Protein AF-A0AAJ2IVT1-F1 (afdb_monomer_lite)

InterPro domains:
  IPR006660 Arsenate reductase-like [PF03960] (2-40)
  IPR006660 Arsenate reductase-like [PS51353] (1-56)
  IPR036249 Thioredoxin-like superfamily [SSF52833] (1-51)

Structure (mmCIF, N/CA/C/O backbone):
data_AF-A0AAJ2IVT1-F1
#
_entry.id   AF-A0AAJ2IVT1-F1
#
loop_
_atom_site.group_PDB
_atom_site.id
_atom_site.type_symbol
_atom_site.label_atom_id
_atom_site.label_alt_id
_atom_site.label_comp_id
_atom_site.label_asym_id
_atom_site.label_entity_id
_atom_site.label_seq_id
_atom_site.pdbx_PDB_ins_code
_atom_site.Cartn_x
_atom_site.Cartn_y
_atom_site.Cartn_z
_atom_site.occupancy
_atom_site.B_iso_or_equiv
_atom_site.auth_seq_id
_atom_site.auth_comp_id
_atom_site.auth_asym_id
_atom_site.auth_atom_id
_atom_site.pdbx_PDB_model_num
ATOM 1 N N . MET A 1 1 ? 20.570 -2.217 -15.652 1.00 76.31 1 MET A N 1
ATOM 2 C CA . MET A 1 1 ? 19.506 -1.205 -15.584 1.00 76.31 1 MET A CA 1
ATOM 3 C C . MET A 1 1 ? 19.752 -0.362 -14.347 1.00 76.31 1 MET A C 1
ATOM 5 O O . MET A 1 1 ? 19.901 -0.931 -13.269 1.00 76.31 1 MET A O 1
ATOM 9 N N . SER A 1 2 ? 19.892 0.950 -14.498 1.00 96.19 2 SER A N 1
ATOM 10 C CA . SER A 1 2 ? 19.942 1.878 -13.364 1.00 96.19 2 SER A CA 1
ATOM 11 C C . SER A 1 2 ? 18.559 2.009 -12.711 1.00 96.19 2 SER A C 1
ATOM 13 O O . SER A 1 2 ? 17.547 1.642 -13.306 1.00 96.19 2 SER A O 1
ATOM 15 N N . PHE A 1 3 ? 18.491 2.546 -11.489 1.00 96.00 3 PHE A N 1
ATOM 16 C CA . PHE A 1 3 ? 17.207 2.798 -10.822 1.00 96.00 3 PHE A CA 1
ATOM 17 C C . PHE A 1 3 ? 16.278 3.676 -11.676 1.00 96.00 3 PHE A C 1
ATOM 19 O O . PHE A 1 3 ? 15.096 3.378 -11.812 1.00 96.00 3 PHE A O 1
ATOM 26 N N . ASN A 1 4 ? 16.828 4.718 -12.306 1.00 97.38 4 ASN A N 1
ATOM 27 C CA . ASN A 1 4 ? 16.060 5.629 -13.154 1.00 97.38 4 ASN A CA 1
ATOM 28 C C . ASN A 1 4 ? 15.582 4.960 -14.447 1.00 97.38 4 ASN A C 1
ATOM 30 O O . ASN A 1 4 ? 14.475 5.238 -14.894 1.00 97.38 4 ASN A O 1
ATOM 34 N N . GLU A 1 5 ? 16.376 4.057 -15.026 1.00 97.19 5 GLU A N 1
ATOM 35 C CA . GLU A 1 5 ? 15.948 3.259 -16.182 1.00 97.19 5 GLU A CA 1
ATOM 36 C C . GLU A 1 5 ? 14.820 2.290 -15.808 1.00 97.19 5 GLU A C 1
ATOM 38 O O . GLU A 1 5 ? 13.845 2.177 -16.543 1.00 97.19 5 GLU A O 1
ATOM 43 N N . ALA A 1 6 ? 14.912 1.637 -14.644 1.00 95.50 6 ALA A N 1
ATOM 44 C CA . ALA A 1 6 ? 13.854 0.758 -14.148 1.00 95.50 6 ALA A CA 1
ATOM 45 C C . ALA A 1 6 ? 12.570 1.534 -13.852 1.00 95.50 6 ALA A C 1
ATOM 47 O O . ALA A 1 6 ? 11.476 1.074 -14.176 1.00 95.50 6 ALA A O 1
ATOM 48 N N . LEU A 1 7 ? 12.706 2.732 -13.282 1.00 95.19 7 LEU A N 1
ATOM 49 C CA . LEU A 1 7 ? 11.585 3.626 -13.051 1.00 95.19 7 LEU A CA 1
ATOM 50 C C . LEU A 1 7 ? 10.945 4.051 -14.376 1.00 95.19 7 LEU A C 1
ATOM 52 O O . LEU A 1 7 ? 9.734 3.940 -14.509 1.00 95.19 7 LEU A O 1
ATOM 56 N N . ALA A 1 8 ? 11.734 4.481 -15.364 1.00 96.19 8 ALA A N 1
ATOM 57 C CA . ALA A 1 8 ? 11.224 4.864 -16.681 1.00 96.19 8 ALA A CA 1
ATOM 58 C C . ALA A 1 8 ? 10.465 3.711 -17.359 1.00 96.19 8 ALA A C 1
ATOM 60 O O . ALA A 1 8 ? 9.339 3.907 -17.809 1.00 96.19 8 ALA A O 1
ATOM 61 N N . PHE A 1 9 ? 11.029 2.502 -17.332 1.00 96.31 9 PHE A N 1
ATOM 62 C CA . PHE A 1 9 ? 10.391 1.303 -17.875 1.00 96.31 9 PHE A CA 1
ATOM 63 C C . PHE A 1 9 ? 9.066 0.965 -17.169 1.00 96.31 9 PHE A C 1
ATOM 65 O O . PHE A 1 9 ? 8.059 0.680 -17.811 1.00 96.31 9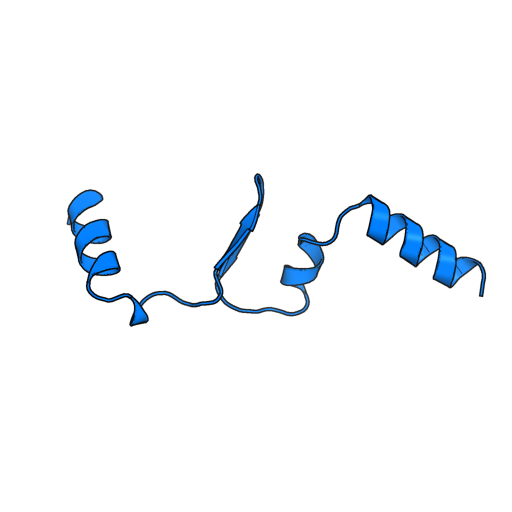 PHE A O 1
ATOM 72 N N . LEU A 1 10 ? 9.030 1.049 -15.836 1.00 94.25 10 LEU A N 1
ATOM 73 C CA . LEU A 1 10 ? 7.816 0.824 -15.046 1.00 94.25 10 LEU A CA 1
ATOM 74 C C . LEU A 1 10 ? 6.735 1.890 -15.311 1.00 94.25 10 LEU A C 1
ATOM 76 O O . LEU A 1 10 ? 5.542 1.598 -15.247 1.00 94.25 10 LEU A O 1
ATOM 80 N N . LEU A 1 11 ? 7.136 3.140 -15.571 1.00 93.00 11 LEU A N 1
ATOM 81 C CA . LEU A 1 11 ? 6.210 4.224 -15.907 1.00 93.00 11 LEU A CA 1
ATOM 82 C C . LEU A 1 11 ? 5.559 4.016 -17.282 1.00 93.00 11 LEU A C 1
ATOM 84 O O . LEU A 1 11 ? 4.398 4.400 -17.441 1.00 93.00 11 LEU A O 1
ATOM 88 N N . GLU A 1 12 ? 6.292 3.421 -18.225 1.00 97.25 12 GLU A N 1
ATOM 89 C CA . GLU A 1 12 ? 5.823 3.049 -19.565 1.00 97.25 12 GLU A CA 1
ATOM 90 C C . GLU A 1 12 ? 4.887 1.830 -19.525 1.00 97.25 12 GLU A C 1
ATOM 92 O O . GLU A 1 12 ? 3.832 1.845 -20.156 1.00 97.25 12 GLU A O 1
ATOM 97 N N . HIS A 1 13 ? 5.213 0.830 -18.702 1.00 96.00 13 HIS A N 1
ATOM 98 C CA . HIS A 1 13 ? 4.469 -0.427 -18.569 1.00 96.00 13 HIS A CA 1
ATOM 99 C C . HIS A 1 13 ? 3.757 -0.545 -17.214 1.00 96.00 13 HIS A C 1
ATOM 101 O O . HIS A 1 13 ? 4.132 -1.332 -16.337 1.00 96.00 13 HIS A O 1
ATOM 107 N N . ARG A 1 14 ? 2.709 0.260 -17.015 1.00 90.06 14 ARG A N 1
ATOM 108 C CA . ARG A 1 14 ? 1.967 0.333 -15.740 1.00 90.06 14 ARG A CA 1
ATOM 109 C C . ARG A 1 14 ? 1.273 -0.971 -15.357 1.00 90.06 14 ARG A C 1
ATOM 111 O O . ARG A 1 14 ? 1.091 -1.226 -14.171 1.00 90.06 14 ARG A O 1
ATOM 118 N N . GLU A 1 15 ? 0.907 -1.791 -16.331 1.00 93.38 15 GLU A N 1
ATOM 119 C CA . GLU A 1 15 ? 0.283 -3.106 -16.171 1.00 93.38 15 GLU A CA 1
ATOM 120 C C . GLU A 1 15 ? 1.158 -4.112 -15.414 1.00 93.38 15 GLU A C 1
ATOM 122 O O . GLU A 1 15 ? 0.646 -5.082 -14.860 1.00 93.38 15 GLU A O 1
ATOM 127 N N . LEU A 1 16 ? 2.471 -3.867 -15.347 1.00 91.62 16 LEU A N 1
ATOM 128 C CA . LEU A 1 16 ? 3.400 -4.691 -14.576 1.00 91.62 16 LEU A CA 1
ATOM 129 C C . LEU A 1 16 ? 3.249 -4.475 -13.064 1.00 91.62 16 LEU A C 1
ATOM 131 O O . LEU A 1 16 ? 3.692 -5.309 -12.271 1.00 91.62 16 LEU A O 1
ATOM 135 N N . LEU A 1 17 ? 2.633 -3.364 -12.643 1.00 90.88 17 LEU A N 1
ATOM 136 C CA . LEU A 1 17 ? 2.367 -3.101 -11.237 1.00 90.88 17 LEU A CA 1
ATOM 137 C C . LEU A 1 17 ? 1.194 -3.942 -10.745 1.00 90.88 17 LEU A C 1
ATOM 139 O O . LEU A 1 17 ? 0.070 -3.850 -11.236 1.00 90.88 17 LEU A O 1
ATOM 143 N N . ARG A 1 18 ? 1.436 -4.700 -9.676 1.00 90.19 18 ARG A N 1
ATOM 144 C CA . ARG A 1 18 ? 0.365 -5.353 -8.930 1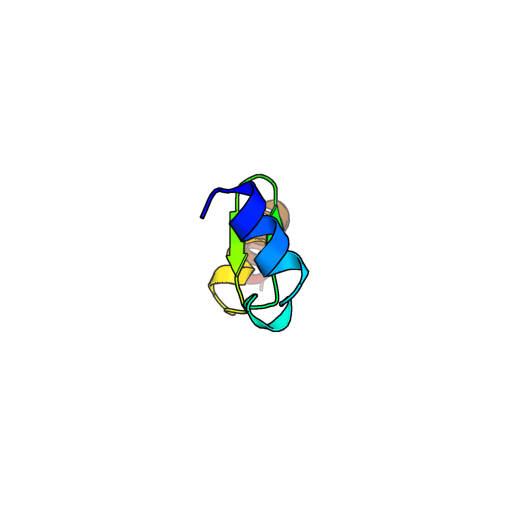.00 90.19 18 ARG A CA 1
ATOM 145 C C . ARG A 1 18 ? -0.408 -4.297 -8.138 1.00 90.19 18 ARG A C 1
ATOM 147 O O . ARG A 1 18 ? 0.098 -3.739 -7.168 1.00 90.19 18 ARG A O 1
ATOM 154 N N . LEU A 1 19 ? -1.633 -4.027 -8.571 1.00 91.44 19 LEU A N 1
ATOM 155 C CA . LEU A 1 19 ? -2.552 -3.066 -7.960 1.00 91.44 19 LEU A CA 1
ATOM 156 C C . LEU A 1 19 ? -3.658 -3.797 -7.171 1.00 91.44 19 LEU A C 1
ATOM 158 O O . LEU A 1 19 ? -3.968 -4.946 -7.498 1.00 91.44 19 LEU A O 1
ATOM 162 N N . PRO A 1 20 ? -4.275 -3.168 -6.149 1.00 94.19 20 PRO A N 1
ATOM 163 C CA . PRO A 1 20 ? -4.033 -1.806 -5.648 1.00 94.19 20 PRO A CA 1
ATOM 164 C C . PRO A 1 20 ? -2.722 -1.654 -4.854 1.00 94.19 20 PRO A C 1
ATOM 166 O O . PRO A 1 20 ? -2.205 -2.624 -4.313 1.00 94.19 20 PRO A O 1
ATOM 169 N N . LEU A 1 21 ? -2.197 -0.426 -4.771 1.00 94.38 21 LEU A N 1
ATOM 170 C CA . LEU A 1 21 ? -1.102 -0.057 -3.863 1.00 94.38 21 LEU A CA 1
ATOM 171 C C . LEU A 1 21 ? -1.684 0.786 -2.730 1.00 94.38 21 LEU A C 1
ATOM 173 O O . LEU A 1 21 ? -2.140 1.904 -2.965 1.00 94.38 21 LEU A O 1
ATOM 177 N N . ILE A 1 22 ? -1.690 0.252 -1.514 1.00 95.44 22 ILE A N 1
ATOM 178 C CA . ILE A 1 22 ? -2.248 0.923 -0.334 1.00 95.44 22 ILE A CA 1
ATOM 179 C C . ILE A 1 22 ? -1.104 1.177 0.635 1.00 95.44 22 ILE A C 1
ATOM 181 O O . ILE A 1 22 ? -0.402 0.243 1.001 1.00 95.44 22 ILE A O 1
ATOM 185 N N . PHE A 1 23 ? -0.885 2.422 1.048 1.00 95.25 23 PHE A N 1
ATOM 186 C CA . PHE A 1 23 ? 0.233 2.752 1.927 1.00 95.25 23 PHE A CA 1
ATOM 187 C C . PHE A 1 23 ? -0.081 3.892 2.892 1.00 95.25 23 PHE A C 1
ATOM 189 O O . PHE A 1 23 ? -0.959 4.717 2.649 1.00 95.25 23 PHE A O 1
ATOM 196 N N . ASP A 1 24 ? 0.662 3.917 3.993 1.00 93.56 24 ASP A N 1
ATOM 197 C CA . ASP A 1 24 ? 0.742 5.018 4.947 1.00 93.56 24 ASP A CA 1
ATOM 198 C C . ASP A 1 24 ? 2.216 5.278 5.308 1.00 93.56 24 ASP A C 1
ATOM 200 O O . ASP A 1 24 ? 3.126 4.787 4.642 1.00 93.56 24 ASP A O 1
ATOM 204 N N . THR A 1 25 ? 2.476 6.056 6.358 1.00 94.31 25 THR A N 1
ATOM 205 C CA . THR A 1 25 ? 3.837 6.406 6.798 1.00 94.31 25 THR A CA 1
ATOM 206 C C . THR A 1 25 ? 4.709 5.196 7.164 1.00 94.31 25 THR A C 1
ATOM 208 O O . THR A 1 25 ? 5.934 5.303 7.157 1.00 94.31 25 THR A O 1
ATOM 211 N N . HIS A 1 26 ? 4.114 4.056 7.520 1.00 92.12 26 HIS A N 1
ATOM 212 C CA . HIS A 1 26 ? 4.828 2.900 8.070 1.00 92.12 26 HIS A CA 1
ATOM 213 C C . HIS A 1 26 ? 4.599 1.603 7.294 1.00 92.12 26 HIS A C 1
ATOM 215 O O . HIS A 1 26 ? 5.275 0.611 7.568 1.00 92.12 26 HIS A O 1
ATOM 221 N N . ARG A 1 27 ? 3.626 1.567 6.382 1.00 93.00 27 ARG A N 1
ATOM 222 C CA . ARG A 1 27 ? 3.146 0.334 5.755 1.00 93.00 27 ARG A CA 1
ATOM 223 C C . ARG A 1 27 ? 2.869 0.545 4.280 1.00 93.00 27 ARG A C 1
ATOM 225 O O . ARG A 1 27 ? 2.382 1.595 3.879 1.00 93.00 27 ARG A O 1
ATOM 232 N N . LEU A 1 28 ? 3.110 -0.500 3.501 1.00 94.81 28 LEU A N 1
ATOM 233 C CA . LEU A 1 28 ? 2.759 -0.609 2.091 1.00 94.81 28 LEU A CA 1
ATOM 234 C C . LEU A 1 28 ? 2.165 -2.002 1.867 1.00 94.81 28 LEU A C 1
ATOM 236 O O . LEU A 1 28 ? 2.756 -2.995 2.278 1.00 94.81 28 LEU A O 1
ATOM 240 N N . MET A 1 29 ? 1.020 -2.063 1.199 1.00 95.56 29 MET A N 1
ATOM 241 C CA . MET A 1 29 ? 0.356 -3.276 0.742 1.00 95.56 29 MET A CA 1
ATOM 242 C C . MET A 1 29 ? 0.250 -3.236 -0.779 1.00 95.56 29 MET A C 1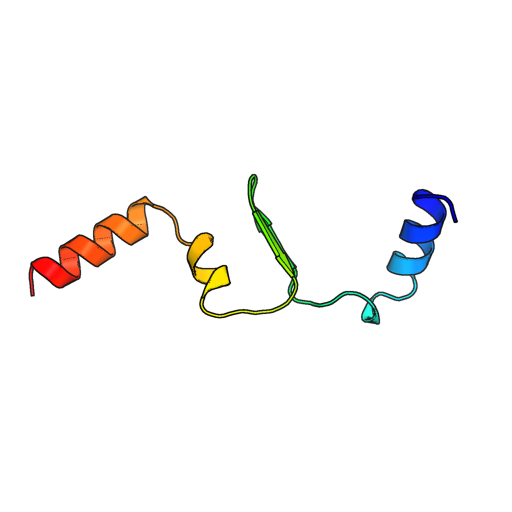
ATOM 244 O O . MET A 1 29 ? -0.111 -2.211 -1.364 1.00 95.56 29 MET A O 1
ATOM 248 N N . ILE A 1 30 ? 0.587 -4.364 -1.401 1.00 95.44 30 ILE A N 1
ATOM 249 C CA . ILE A 1 30 ? 0.629 -4.539 -2.851 1.00 95.44 30 ILE A CA 1
ATOM 250 C C . ILE A 1 30 ? -0.379 -5.621 -3.237 1.00 95.44 30 ILE A C 1
ATOM 252 O O . ILE A 1 30 ? -0.253 -6.779 -2.842 1.00 95.44 30 ILE A O 1
ATOM 256 N N . GLY A 1 31 ? -1.363 -5.259 -4.053 1.00 93.94 31 GLY A N 1
ATOM 257 C CA . GLY A 1 31 ? -2.548 -6.077 -4.267 1.00 93.94 31 GLY A CA 1
ATOM 258 C C . GLY A 1 31 ? -3.541 -5.943 -3.113 1.00 93.94 31 GLY A C 1
ATOM 259 O O . GLY A 1 31 ? -3.472 -5.019 -2.306 1.00 93.94 31 GLY A O 1
ATOM 260 N N . PHE A 1 32 ? -4.495 -6.865 -3.054 1.00 94.62 32 PHE A N 1
ATOM 261 C CA . PHE A 1 32 ? -5.522 -6.885 -2.023 1.00 94.62 32 PHE A CA 1
ATOM 262 C C . PHE A 1 32 ? -5.446 -8.185 -1.227 1.00 94.62 32 PHE A C 1
ATOM 264 O O . PHE A 1 32 ? -5.457 -9.273 -1.807 1.00 94.62 32 PHE A O 1
ATOM 271 N N . ASN A 1 33 ? -5.373 -8.053 0.094 1.00 94.44 33 ASN A N 1
ATOM 272 C CA . ASN A 1 33 ? -5.482 -9.149 1.042 1.00 94.44 33 ASN A CA 1
ATOM 273 C C . ASN A 1 33 ? -6.338 -8.680 2.231 1.00 94.44 33 ASN A C 1
ATOM 275 O O . ASN A 1 33 ? -6.034 -7.662 2.857 1.00 94.44 33 ASN A O 1
ATOM 279 N N . ASP A 1 34 ? -7.408 -9.422 2.523 1.00 94.56 34 ASP A N 1
ATOM 280 C CA . ASP A 1 34 ? -8.405 -9.072 3.545 1.00 94.56 34 ASP A CA 1
ATOM 281 C C . ASP A 1 34 ? -7.854 -9.047 4.976 1.00 94.56 34 ASP A C 1
ATOM 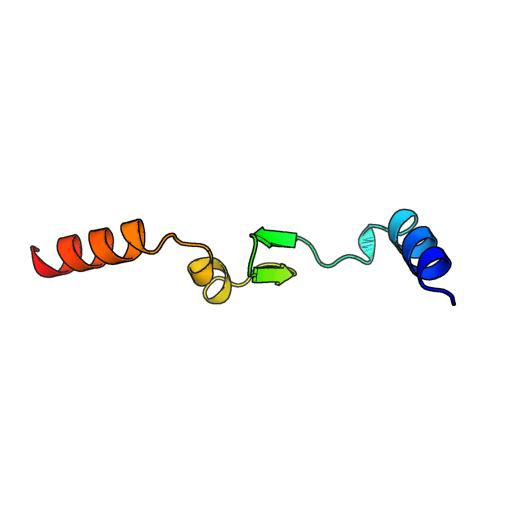283 O O . ASP A 1 34 ? -8.383 -8.339 5.838 1.00 94.56 34 ASP A O 1
ATOM 287 N N . ASP A 1 35 ? -6.793 -9.798 5.250 1.00 93.88 35 ASP A N 1
ATOM 288 C CA . ASP A 1 35 ? -6.166 -9.837 6.567 1.00 93.88 35 ASP A CA 1
ATOM 289 C C . ASP A 1 35 ? -5.112 -8.737 6.708 1.00 93.88 35 ASP A C 1
ATOM 291 O O . ASP A 1 35 ? -5.066 -8.044 7.729 1.00 93.88 35 ASP A O 1
ATOM 295 N N . GLU A 1 36 ? -4.312 -8.499 5.667 1.00 93.25 36 GLU A N 1
ATOM 296 C CA . GLU A 1 36 ? -3.290 -7.447 5.661 1.00 93.25 36 GLU A CA 1
ATOM 297 C C . GLU A 1 36 ? -3.905 -6.044 5.666 1.00 93.25 36 GLU A C 1
ATOM 299 O O . GLU A 1 36 ? -3.426 -5.162 6.386 1.00 93.25 36 GLU A O 1
ATOM 304 N N . ILE A 1 37 ? -5.020 -5.829 4.957 1.00 94.06 37 ILE A N 1
ATOM 305 C CA . ILE A 1 37 ? -5.667 -4.511 4.903 1.00 94.06 37 ILE A CA 1
ATOM 306 C C . ILE A 1 37 ? -6.146 -4.038 6.285 1.00 94.06 37 ILE A C 1
ATOM 308 O O . ILE A 1 37 ? -6.171 -2.837 6.564 1.00 94.06 37 ILE A O 1
ATOM 312 N N . ARG A 1 38 ? -6.445 -4.964 7.210 1.00 92.88 38 ARG A N 1
ATOM 313 C CA . ARG A 1 38 ? -6.847 -4.636 8.591 1.00 92.88 38 ARG A CA 1
ATOM 314 C C . ARG A 1 38 ? -5.760 -3.898 9.355 1.00 92.88 38 ARG A C 1
ATOM 316 O O . ARG A 1 38 ? -6.072 -3.193 10.318 1.00 92.88 38 ARG A O 1
ATOM 323 N N . GLN A 1 39 ? -4.499 -4.021 8.940 1.00 92.06 39 GLN A N 1
ATOM 324 C CA . GLN A 1 39 ? -3.409 -3.273 9.549 1.00 92.06 39 GLN A CA 1
ATOM 325 C C . GLN A 1 39 ? -3.666 -1.768 9.416 1.00 92.06 39 GLN A C 1
ATOM 327 O O . GLN A 1 39 ? -3.482 -1.043 10.393 1.00 92.06 39 GLN A O 1
ATOM 332 N N . PHE A 1 40 ? -4.208 -1.301 8.290 1.00 93.81 40 PHE A N 1
ATOM 333 C CA . PHE A 1 40 ? -4.488 0.117 8.042 1.00 93.81 40 PHE A CA 1
ATOM 334 C C . PHE A 1 40 ? -5.595 0.707 8.932 1.00 93.81 40 PHE A C 1
ATOM 336 O O . PHE A 1 40 ? -5.748 1.926 8.993 1.00 93.81 40 PHE A O 1
ATOM 343 N N . ILE A 1 41 ? -6.323 -0.115 9.697 1.00 92.69 41 ILE A N 1
ATOM 344 C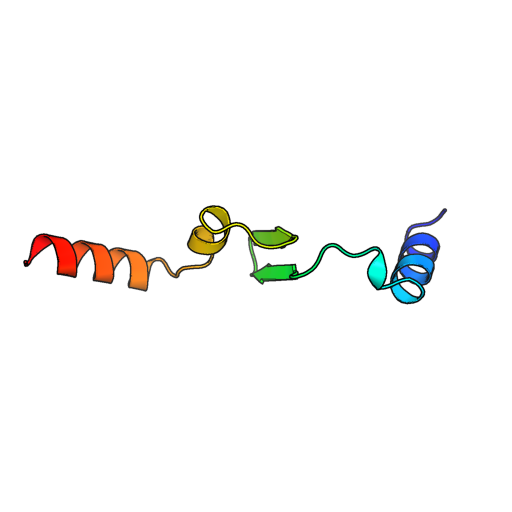 CA . ILE A 1 41 ? -7.357 0.354 10.622 1.00 92.69 41 ILE A CA 1
ATOM 345 C C . ILE A 1 41 ? -6.717 1.095 11.817 1.00 92.69 41 ILE A C 1
ATOM 347 O O . ILE A 1 41 ? -5.937 0.501 12.582 1.00 92.69 41 ILE A O 1
ATOM 351 N N . PRO A 1 42 ? -7.086 2.370 12.062 1.00 93.00 42 PRO A N 1
ATOM 352 C CA . PRO A 1 42 ? -6.569 3.141 13.186 1.00 93.00 42 PRO A CA 1
ATOM 353 C C . PRO A 1 42 ? -6.768 2.437 14.530 1.00 93.00 42 PRO A C 1
ATOM 355 O O . PRO A 1 42 ? -7.785 1.791 14.794 1.00 93.00 42 PRO A O 1
ATOM 358 N N . GLN A 1 43 ? -5.803 2.601 15.435 1.00 91.06 43 GLN A N 1
ATOM 359 C CA . GLN A 1 43 ? -5.861 1.976 16.759 1.00 91.06 43 GLN A CA 1
ATOM 360 C C . GLN A 1 43 ? -7.080 2.445 17.575 1.00 91.06 43 GLN A C 1
ATOM 362 O O . GLN A 1 43 ? -7.646 1.665 18.339 1.00 91.06 43 GLN A O 1
ATOM 367 N N . SER A 1 44 ? -7.508 3.700 17.401 1.00 94.44 44 SER A N 1
ATOM 368 C CA . SER A 1 44 ? -8.720 4.251 18.022 1.00 94.44 44 SER A CA 1
ATOM 369 C C . SER A 1 44 ? -9.966 3.455 17.641 1.00 94.44 44 SER A C 1
ATOM 371 O O . SER A 1 44 ? -10.721 3.046 18.523 1.00 94.44 44 SER A O 1
ATOM 373 N N . TYR A 1 45 ? -10.128 3.160 16.351 1.00 94.12 45 TYR A N 1
ATOM 374 C CA . TYR A 1 45 ? -11.235 2.360 15.842 1.00 94.12 45 TYR A CA 1
ATOM 375 C C . TYR A 1 45 ? -11.184 0.925 16.377 1.00 94.12 45 TYR A C 1
ATOM 377 O O . TYR A 1 45 ? -12.192 0.411 16.857 1.00 94.12 45 TYR A O 1
ATOM 385 N N . ARG A 1 46 ? -9.995 0.303 16.394 1.00 91.75 46 ARG A N 1
ATOM 386 C CA . ARG A 1 46 ? -9.811 -1.048 16.959 1.00 91.75 46 ARG A CA 1
ATOM 387 C C . ARG A 1 46 ? -10.255 -1.129 18.423 1.00 91.75 46 ARG A C 1
ATOM 389 O O . ARG A 1 46 ? -10.976 -2.051 18.792 1.00 91.75 46 ARG A O 1
ATOM 396 N N . ARG A 1 47 ? -9.885 -0.139 19.247 1.00 93.75 47 ARG A N 1
ATOM 397 C CA . ARG A 1 47 ? -10.320 -0.059 20.655 1.00 93.75 47 ARG A CA 1
ATOM 398 C C . ARG A 1 47 ? -11.829 0.126 20.788 1.00 93.75 47 ARG A C 1
ATOM 400 O O . ARG A 1 47 ? -12.435 -0.482 21.663 1.00 93.75 47 ARG A O 1
ATOM 407 N N . MET A 1 48 ? -12.428 0.964 19.944 1.00 94.56 48 MET A N 1
ATOM 408 C CA . MET A 1 48 ? -13.870 1.216 19.960 1.00 94.56 48 MET A CA 1
ATOM 409 C C . MET A 1 48 ? -14.665 -0.047 19.604 1.00 94.56 48 MET A C 1
ATOM 411 O O . MET A 1 48 ? -15.606 -0.385 20.314 1.00 94.56 48 MET A O 1
ATOM 415 N N . LYS A 1 49 ? -14.237 -0.785 18.571 1.00 91.12 49 LYS A N 1
ATOM 416 C CA . LYS A 1 49 ? -14.869 -2.048 18.163 1.00 91.12 49 LYS A CA 1
ATOM 417 C C . LYS A 1 49 ? -14.754 -3.135 19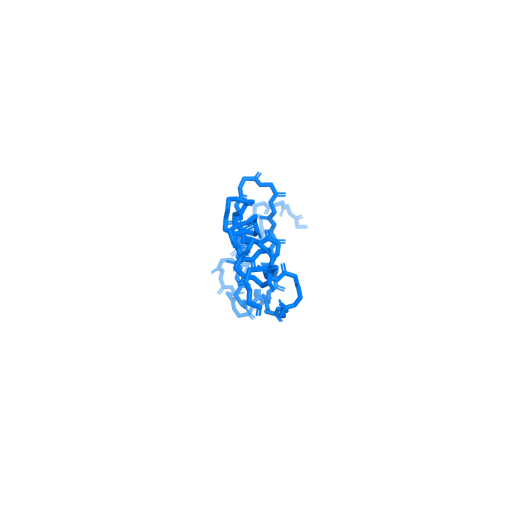.234 1.00 91.12 49 LYS A C 1
ATOM 419 O O . LYS A 1 49 ? -15.704 -3.875 19.448 1.00 91.12 49 LYS A O 1
ATOM 424 N N . LEU A 1 50 ? -13.619 -3.221 19.930 1.00 91.25 50 LEU A N 1
ATOM 425 C CA . LEU A 1 50 ? -13.467 -4.160 21.045 1.00 91.25 50 LEU A CA 1
ATOM 426 C C . LEU A 1 50 ? -14.444 -3.838 22.184 1.00 91.25 50 LEU A C 1
ATOM 428 O O . LEU A 1 50 ? -15.093 -4.736 22.704 1.00 91.25 50 LEU A O 1
ATOM 432 N N . LYS A 1 51 ? -14.582 -2.555 22.546 1.00 92.88 51 LYS A N 1
ATOM 433 C CA . LYS A 1 51 ? -15.535 -2.127 23.578 1.00 92.88 51 LYS A CA 1
ATOM 434 C C . LYS A 1 51 ? -16.981 -2.429 23.197 1.00 92.88 51 LYS A C 1
ATOM 436 O O . LYS A 1 51 ? -17.722 -2.861 24.064 1.00 92.88 51 LYS A O 1
ATOM 441 N N . SER A 1 52 ? -17.374 -2.210 21.938 1.00 92.06 52 SER A N 1
ATOM 442 C CA . SER A 1 52 ? -18.750 -2.493 21.509 1.00 92.06 52 SER A CA 1
ATOM 443 C C . SER A 1 52 ? -19.088 -3.977 21.639 1.00 92.06 52 SER A C 1
ATOM 445 O O . SER A 1 52 ? -20.152 -4.300 22.131 1.00 92.06 52 SER A O 1
ATOM 447 N N . VAL A 1 53 ? -18.160 -4.868 21.273 1.00 92.75 53 VAL A N 1
ATOM 448 C CA . VAL A 1 53 ? -18.359 -6.327 21.369 1.00 92.75 53 VAL A CA 1
ATOM 449 C C . VAL A 1 53 ? -18.421 -6.819 22.821 1.00 92.75 53 VAL A C 1
ATOM 451 O O . VAL A 1 53 ? -19.061 -7.820 23.094 1.00 92.75 53 VAL A O 1
ATOM 454 N N . LEU A 1 54 ? -17.746 -6.144 23.756 1.00 89.19 54 LEU A N 1
ATOM 455 C CA . LEU A 1 54 ? -17.742 -6.518 25.178 1.00 89.19 54 LEU A CA 1
ATOM 456 C C . LEU A 1 54 ? -18.946 -5.976 25.971 1.00 89.19 54 LEU A C 1
ATOM 458 O O . LEU A 1 54 ? -19.121 -6.363 27.123 1.00 89.19 54 LEU A O 1
ATOM 462 N N . LEU A 1 55 ? -19.695 -5.024 25.408 1.00 80.69 55 LEU A N 1
ATOM 463 C CA . LEU A 1 55 ? -20.865 -4.391 26.035 1.00 80.69 55 LEU A CA 1
ATOM 464 C C . LEU A 1 55 ? -22.200 -4.922 25.479 1.00 80.69 55 LEU A C 1
ATOM 466 O O . LEU A 1 55 ? -23.254 -4.476 25.931 1.00 80.69 55 LEU A O 1
ATOM 470 N N . GLU A 1 56 ? -22.137 -5.832 24.507 1.00 60.00 56 GLU A N 1
ATOM 471 C CA . GLU A 1 56 ? -23.244 -6.657 24.001 1.00 60.00 56 GLU A CA 1
ATOM 472 C C . GLU A 1 56 ? -23.319 -7.975 24.785 1.00 60.00 56 GLU A C 1
ATOM 474 O O . GLU A 1 56 ? -24.456 -8.444 25.017 1.00 60.00 56 GLU A O 1
#

Secondary structure (DSSP, 8-state):
--HHHHHHHHHH-GGGS-S-EEE-SS-EEES--TTTGGGGS-HHHHHHHHHHHH--

Sequence (56 aa):
MSFNEALAFLLEHRELLRLPLIFDTHRLMIGFNDDEIRQFIPQSYRRMKLKSVLLE

pLDDT: mean 92.59, std 5.56, range [60.0, 97.38]

Radius of gyration: 17.82 Å; chains: 1; bounding box: 43×16×46 Å

Foldseek 3Di:
DDPVVVVVVCVVVVVVFQDDWDDDPPDTDGHDDPVVVCVVDDPVVVVVVVVVVVVD

Organism: NCBI:txid1940789